Protein AF-A0A0K2TPM6-F1 (afdb_monomer_lite)

InterPro domains:
  IPR038407 Vesicle transport v-SNARE, N-terminal domain superfamily [G3DSA:1.20.58.400] (1-35)

pLDDT: mean 82.08, std 16.87, range [45.44, 98.19]

Radius of gyration: 46.68 Å; chains: 1; bounding box: 84×36×142 Å

Sequence (165 aa):
MEYEARKAPMTFRGSMLSTVRDHREQIAKFQNELSISSFSKLKEDKSSSSLDLPSETDDPIRRQILMGAASLDRTTQMVLSSTQVALETEAVGEEIINDLGSQRETLQRTRTRLAETEADLSRSRRILRRIYLGVIQNKICLIFLIIIQIVIIIFILYWKFLRKS

Organism: Lepeophtheirus salmonis (NCBI:txid72036)

Foldseek 3Di:
DVVVLPPDDPPCNVVVVVVVVVVVVVVVVVVVVVVVVVVVVVPPPPDDDDDDDDDDPPVVVVVVVVVVVVVVVVVVVVVVVVVVVVVVVVVVVVVVVVVVVVVVVVVVVVVVVVVVVVVVVVVVVVVVVVVVVVVVVVVVVVVVVVVVVVVVVVVVVVVVVVVVD

Secondary structure (DSSP, 8-state):
--SSTTSS-TTSHHHHHHHHHHHHHHHHHHHHHHHHHHHHHTTSS-----------SSHHHHHHHHHHHHHHHHHHHHHHHHHHHHHHHHHHHHHHHHHHHHHHHHHHHHHHHHHHHHHHHHHHHHHHHHHHHHHHHHHHHHHHHHHHHHHHHHHHHHHHHHHH-

Structure (mmCIF, N/CA/C/O backbone):
data_AF-A0A0K2TPM6-F1
#
_entry.id   AF-A0A0K2TPM6-F1
#
loop_
_atom_site.group_PDB
_atom_site.id
_atom_site.type_symbol
_atom_site.label_atom_id
_atom_site.label_alt_id
_atom_site.label_comp_id
_atom_site.label_asym_id
_atom_site.label_entity_id
_atom_site.label_seq_id
_atom_site.pdbx_PDB_ins_code
_atom_site.Cartn_x
_atom_site.Cartn_y
_atom_site.Cartn_z
_atom_site.occupancy
_atom_site.B_iso_or_equiv
_atom_site.auth_seq_id
_atom_site.auth_comp_id
_atom_site.auth_asym_id
_atom_site.auth_atom_id
_atom_site.pdbx_PDB_model_num
ATOM 1 N N . MET A 1 1 ? 6.497 13.734 -30.751 1.00 49.16 1 MET A N 1
ATOM 2 C CA . MET A 1 1 ? 7.346 14.141 -29.608 1.00 49.16 1 MET A CA 1
ATOM 3 C C . MET A 1 1 ? 6.991 15.496 -28.981 1.00 49.16 1 MET A C 1
ATOM 5 O O . MET A 1 1 ? 7.552 15.816 -27.947 1.00 49.16 1 MET A O 1
ATOM 9 N N . GLU A 1 2 ? 6.033 16.283 -29.494 1.00 46.34 2 GLU A N 1
ATOM 10 C CA . GLU A 1 2 ? 5.509 17.445 -28.734 1.00 46.34 2 GLU A CA 1
ATOM 11 C C . GLU A 1 2 ? 4.409 17.054 -27.729 1.00 46.34 2 GLU A C 1
ATOM 13 O O . GLU A 1 2 ? 4.140 17.770 -26.767 1.00 46.34 2 GLU A O 1
ATOM 18 N N . TYR A 1 3 ? 3.806 15.876 -27.914 1.00 46.09 3 TYR A N 1
ATOM 19 C CA . TYR A 1 3 ? 2.690 15.398 -27.095 1.00 46.09 3 TYR A CA 1
ATOM 20 C C . TYR A 1 3 ? 3.124 14.729 -25.774 1.00 46.09 3 TYR A C 1
ATOM 22 O O . TYR A 1 3 ? 2.361 14.708 -24.812 1.00 46.09 3 TYR A O 1
ATOM 30 N N . GLU A 1 4 ? 4.366 14.246 -25.679 1.00 53.19 4 GLU A N 1
ATOM 31 C CA . GLU A 1 4 ? 4.892 13.554 -24.485 1.00 53.19 4 GLU A CA 1
ATOM 32 C C . GLU A 1 4 ? 5.563 14.506 -23.481 1.00 53.19 4 GLU A C 1
ATOM 34 O O . GLU A 1 4 ? 5.628 14.220 -22.287 1.00 53.19 4 GLU A O 1
ATOM 39 N N . ALA A 1 5 ? 5.944 15.712 -23.914 1.00 47.53 5 ALA A N 1
ATOM 40 C CA . ALA A 1 5 ? 6.551 16.736 -23.058 1.00 47.53 5 ALA A CA 1
ATOM 41 C C . ALA A 1 5 ? 5.551 17.438 -22.112 1.00 47.53 5 ALA A C 1
ATOM 43 O O . ALA A 1 5 ? 5.932 18.285 -21.296 1.00 47.53 5 ALA A O 1
ATOM 44 N N . ARG A 1 6 ? 4.255 17.115 -22.217 1.00 52.94 6 ARG A N 1
ATOM 45 C CA . ARG A 1 6 ? 3.187 17.736 -21.419 1.00 52.94 6 ARG A CA 1
ATOM 46 C C . ARG A 1 6 ? 2.811 16.952 -20.157 1.00 52.94 6 ARG A C 1
ATOM 48 O O . ARG A 1 6 ? 2.006 17.457 -19.382 1.00 52.94 6 ARG A O 1
ATOM 55 N N . LYS A 1 7 ? 3.384 15.760 -19.928 1.00 49.66 7 LYS A N 1
ATOM 56 C CA . LYS A 1 7 ? 2.987 14.866 -18.820 1.00 49.66 7 LYS A CA 1
ATOM 57 C C . LYS A 1 7 ? 4.054 14.641 -17.732 1.00 49.66 7 LYS A C 1
ATOM 59 O O . LYS A 1 7 ? 3.810 13.855 -16.824 1.00 49.66 7 LYS A O 1
ATOM 64 N N . ALA A 1 8 ? 5.198 15.333 -17.776 1.00 48.47 8 ALA A N 1
ATOM 65 C CA . ALA A 1 8 ? 6.269 15.189 -16.780 1.00 48.47 8 ALA A CA 1
ATOM 66 C C . ALA A 1 8 ? 6.281 16.333 -15.726 1.00 48.47 8 ALA A C 1
ATOM 68 O O . ALA A 1 8 ? 6.005 17.482 -16.086 1.00 48.47 8 ALA A O 1
ATOM 69 N N . PRO A 1 9 ? 6.604 16.052 -14.443 1.00 52.72 9 PRO A N 1
ATOM 70 C CA . PRO A 1 9 ? 6.609 17.029 -13.342 1.00 52.72 9 PRO A CA 1
ATOM 71 C C . PRO A 1 9 ? 7.539 18.238 -13.564 1.00 52.72 9 PRO A C 1
ATOM 73 O O . PRO A 1 9 ? 8.579 18.137 -14.215 1.00 52.72 9 PRO A O 1
ATOM 76 N N . MET A 1 10 ? 7.182 19.387 -12.971 1.00 54.53 10 MET A N 1
ATOM 77 C CA . MET A 1 10 ? 7.755 20.727 -13.225 1.00 54.53 10 MET A CA 1
ATOM 78 C C . MET A 1 10 ? 9.273 20.883 -13.007 1.00 54.53 10 MET A C 1
ATOM 80 O O . MET A 1 10 ? 9.845 21.863 -13.476 1.00 54.53 10 MET A O 1
ATOM 84 N N . THR A 1 11 ? 9.945 19.943 -12.344 1.00 58.28 11 THR A N 1
ATOM 85 C CA . THR A 1 11 ? 11.382 20.028 -12.033 1.00 58.28 11 THR A CA 1
ATOM 86 C C . THR A 1 11 ? 12.295 19.565 -13.173 1.00 58.28 11 THR A C 1
ATOM 88 O O . THR A 1 11 ? 13.449 19.976 -13.218 1.00 58.28 11 THR A O 1
ATOM 91 N N . PHE A 1 12 ? 11.793 18.774 -14.129 1.00 54.03 12 PHE A N 1
ATOM 92 C CA . PHE A 1 12 ? 12.599 18.207 -15.228 1.00 54.03 12 PHE A CA 1
ATOM 93 C C . PHE A 1 12 ? 12.384 18.894 -16.588 1.00 54.03 12 PHE A C 1
ATOM 95 O O . PHE A 1 12 ? 13.027 18.553 -17.579 1.00 54.03 12 PHE A O 1
ATOM 102 N N . ARG A 1 13 ? 11.496 19.900 -16.656 1.00 57.44 13 ARG A N 1
ATOM 103 C CA . ARG A 1 13 ? 11.237 20.664 -17.892 1.00 57.44 13 ARG A CA 1
ATOM 104 C C . ARG A 1 13 ? 12.453 21.470 -18.339 1.00 57.44 13 ARG A C 1
ATOM 106 O O . ARG A 1 13 ? 12.713 21.531 -19.532 1.00 57.44 13 ARG A O 1
ATOM 113 N N . GLY A 1 14 ? 13.186 22.072 -17.400 1.00 62.59 14 GLY A N 1
ATOM 114 C CA . GLY A 1 14 ? 14.345 22.913 -17.712 1.00 62.59 14 GLY A CA 1
ATOM 115 C C . GLY A 1 14 ? 15.480 22.131 -18.374 1.00 62.59 14 GLY A C 1
ATOM 116 O O . GLY A 1 14 ? 15.962 22.543 -19.425 1.00 62.59 14 GLY A O 1
ATOM 117 N N . SER A 1 15 ? 15.839 20.972 -17.809 1.00 68.44 15 SER A N 1
ATOM 118 C CA . SER A 1 15 ? 16.915 20.125 -18.337 1.00 68.44 15 SER A CA 1
ATOM 119 C C . SER A 1 15 ? 16.543 19.474 -19.671 1.00 68.44 15 SER A C 1
ATOM 121 O O . SER A 1 15 ? 17.359 19.462 -20.588 1.00 68.44 15 SER A O 1
ATOM 123 N N . MET A 1 16 ? 15.301 19.007 -19.842 1.00 61.78 16 MET A N 1
ATOM 124 C CA . MET A 1 16 ? 14.876 18.424 -21.122 1.00 61.78 16 MET A CA 1
ATOM 125 C C . MET A 1 16 ? 14.755 19.465 -22.240 1.00 61.78 16 MET A C 1
ATOM 127 O O . MET A 1 16 ? 15.114 19.170 -23.378 1.00 61.78 16 MET A O 1
ATOM 131 N N . LEU A 1 17 ? 14.298 20.691 -21.947 1.00 70.31 17 LEU A N 1
ATOM 132 C CA . LEU A 1 17 ? 14.281 21.770 -22.943 1.00 70.31 17 LEU A CA 1
ATOM 133 C C . LEU A 1 17 ? 15.694 22.175 -23.373 1.00 70.31 17 LEU A C 1
ATOM 135 O O . LEU A 1 17 ? 15.893 22.452 -24.557 1.00 70.31 17 LEU A O 1
ATOM 139 N N . SER A 1 18 ? 16.675 22.170 -22.460 1.00 74.56 18 SER A N 1
ATOM 140 C CA . SER A 1 18 ? 18.073 22.378 -22.852 1.00 74.56 18 SER A CA 1
ATOM 141 C C . SER A 1 18 ? 18.584 21.243 -23.736 1.00 74.56 18 SER A C 1
ATOM 143 O O . SER A 1 18 ? 19.136 21.527 -24.791 1.00 74.56 18 SER A O 1
ATOM 145 N N . THR A 1 19 ? 18.289 19.978 -23.413 1.00 75.88 19 THR A N 1
ATOM 146 C CA . THR A 1 19 ? 18.712 18.834 -24.240 1.00 75.88 19 THR A CA 1
ATOM 147 C C . THR A 1 19 ? 18.108 18.884 -25.648 1.00 75.88 19 THR A C 1
ATOM 149 O O . THR A 1 19 ? 18.802 18.647 -26.633 1.00 75.88 19 THR A O 1
ATOM 152 N N . VAL A 1 20 ? 16.831 19.263 -25.780 1.00 78.31 20 VAL A N 1
ATOM 153 C CA . VAL A 1 20 ? 16.176 19.419 -27.093 1.00 78.31 20 VAL A CA 1
ATOM 154 C C . VAL A 1 20 ? 16.807 20.552 -27.906 1.00 78.31 20 VAL A C 1
ATOM 156 O O . VAL A 1 20 ? 16.992 20.419 -29.118 1.00 78.31 20 VAL A O 1
ATOM 159 N N . ARG A 1 21 ? 17.161 21.665 -27.254 1.00 79.50 21 ARG A N 1
ATOM 160 C CA . ARG A 1 21 ? 17.839 22.786 -27.912 1.00 79.50 21 ARG A CA 1
ATOM 161 C C . ARG A 1 21 ? 19.241 22.393 -28.381 1.00 79.50 21 ARG A C 1
ATOM 163 O O . ARG A 1 21 ? 19.592 22.692 -29.519 1.00 79.50 21 ARG A O 1
ATOM 170 N N . ASP A 1 22 ? 19.983 21.671 -27.550 1.00 82.56 22 ASP A N 1
ATOM 171 C CA . ASP A 1 22 ? 21.348 21.243 -27.852 1.00 82.56 22 ASP A CA 1
ATOM 172 C C . ASP A 1 22 ? 21.373 20.219 -29.000 1.00 82.56 22 ASP A C 1
ATOM 174 O O . ASP A 1 22 ? 22.219 20.314 -29.890 1.00 82.56 22 ASP A O 1
ATOM 178 N N . HIS A 1 23 ? 20.406 19.295 -29.068 1.00 78.38 23 HIS A N 1
ATOM 179 C CA . HIS A 1 23 ? 20.268 18.388 -30.216 1.00 78.38 23 HIS A CA 1
ATOM 180 C C . HIS A 1 23 ? 19.913 19.124 -31.509 1.00 78.38 23 HIS A C 1
ATOM 182 O O . HIS A 1 23 ? 20.440 18.797 -32.572 1.00 78.38 23 HIS A O 1
ATOM 188 N N . ARG A 1 24 ? 19.054 20.147 -31.439 1.00 81.38 24 ARG A N 1
ATOM 189 C CA . ARG A 1 24 ? 18.715 20.968 -32.608 1.00 81.38 24 ARG A CA 1
ATOM 190 C C . ARG A 1 24 ? 19.928 21.746 -33.123 1.00 81.38 24 ARG A C 1
ATOM 192 O O . ARG A 1 24 ? 20.104 21.863 -34.333 1.00 81.38 24 ARG A O 1
ATOM 199 N N . GLU A 1 25 ? 20.774 22.239 -32.221 1.00 84.81 25 GLU A N 1
ATOM 200 C CA . GLU A 1 25 ? 22.019 22.918 -32.582 1.00 84.81 25 GLU A CA 1
ATOM 201 C C . GLU A 1 25 ? 23.034 21.951 -33.214 1.00 84.81 25 GLU A C 1
ATOM 203 O O . GLU A 1 25 ? 23.665 22.287 -34.215 1.00 84.81 25 GLU A O 1
ATOM 208 N N . GLN A 1 26 ? 23.145 20.726 -32.692 1.00 81.38 26 GLN A N 1
ATOM 209 C CA . GLN A 1 26 ? 24.002 19.686 -33.271 1.00 81.38 26 GLN A CA 1
ATOM 210 C C . GLN A 1 26 ? 23.543 19.280 -34.677 1.00 81.38 26 GLN A C 1
ATOM 212 O O . GLN A 1 26 ? 24.370 19.185 -35.580 1.00 81.38 26 GLN A O 1
ATOM 217 N N . ILE A 1 27 ? 22.235 19.121 -34.904 1.00 83.06 27 ILE A N 1
ATOM 218 C CA . ILE A 1 27 ? 21.687 18.818 -36.237 1.00 83.06 27 ILE A CA 1
ATOM 219 C C . ILE A 1 27 ? 21.997 19.949 -37.228 1.00 83.06 27 ILE A C 1
ATOM 221 O O . ILE A 1 27 ? 22.396 19.678 -38.359 1.00 83.06 27 ILE A O 1
ATOM 225 N N . ALA A 1 28 ? 21.873 21.210 -36.806 1.00 84.06 28 ALA A N 1
ATOM 226 C CA . ALA A 1 28 ? 22.207 22.354 -37.653 1.00 84.06 28 ALA A CA 1
ATOM 227 C C . ALA A 1 28 ? 23.705 22.400 -38.010 1.00 84.06 28 ALA A C 1
ATOM 229 O O . ALA A 1 28 ? 24.053 22.705 -39.152 1.00 84.06 28 ALA A O 1
ATOM 230 N N . LYS A 1 29 ? 24.592 22.051 -37.065 1.00 85.62 29 LYS A N 1
ATOM 231 C CA . LYS A 1 29 ? 26.040 21.938 -37.312 1.00 85.62 29 LYS A CA 1
ATOM 232 C C . LYS A 1 29 ? 26.352 20.826 -38.316 1.00 85.62 29 LYS A C 1
ATOM 234 O O . LYS A 1 29 ? 27.023 21.094 -39.308 1.00 85.62 29 LYS A O 1
ATOM 239 N N . PHE A 1 30 ? 25.785 19.633 -38.133 1.00 80.06 30 PHE A N 1
ATOM 240 C CA . PHE A 1 30 ? 25.981 18.515 -39.063 1.00 80.06 30 PHE A CA 1
ATOM 241 C C . PHE A 1 30 ? 25.444 18.802 -40.467 1.00 80.06 30 PHE A C 1
ATOM 243 O O . PHE A 1 30 ? 26.083 18.441 -41.452 1.00 80.06 30 PHE A O 1
ATOM 250 N N . GLN A 1 31 ? 24.301 19.483 -40.586 1.00 80.56 31 GLN A N 1
ATOM 251 C CA . GLN A 1 31 ? 23.75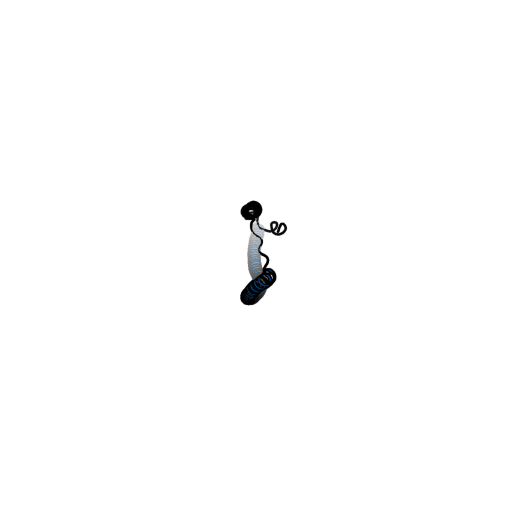3 19.870 -41.887 1.00 80.56 31 GLN A CA 1
ATOM 252 C C . GLN A 1 31 ? 24.676 20.849 -42.629 1.00 80.56 31 GLN A C 1
ATOM 254 O O . GLN A 1 31 ? 24.828 20.746 -43.846 1.00 80.56 31 GLN A O 1
ATOM 259 N N . ASN A 1 32 ? 25.309 21.774 -41.903 1.00 81.94 32 ASN A N 1
ATOM 260 C CA . ASN A 1 32 ? 26.239 22.735 -42.485 1.00 81.94 32 ASN A CA 1
ATOM 261 C C . ASN A 1 32 ? 27.582 22.083 -42.866 1.00 81.94 32 ASN A C 1
ATOM 263 O O . ASN A 1 32 ? 28.135 22.373 -43.920 1.00 81.94 32 ASN A O 1
ATOM 267 N N . GLU A 1 33 ? 28.090 21.143 -42.066 1.00 80.56 33 GLU A N 1
ATOM 268 C CA . GLU A 1 33 ? 29.290 20.377 -42.435 1.00 80.56 33 GLU A CA 1
ATOM 269 C C . GLU A 1 33 ? 29.055 19.492 -43.668 1.00 80.56 33 GLU A C 1
ATOM 271 O O . GLU A 1 33 ? 29.906 19.427 -44.558 1.00 80.56 33 GLU A O 1
ATOM 276 N N . LEU A 1 34 ? 27.875 18.873 -43.780 1.00 75.25 34 LEU A N 1
ATOM 277 C CA . LEU A 1 34 ? 27.486 18.096 -44.959 1.00 75.25 34 LEU A CA 1
ATOM 278 C C . LEU A 1 34 ? 27.319 18.961 -46.209 1.00 75.25 34 LEU A C 1
ATOM 280 O O . LEU A 1 34 ? 27.722 18.527 -47.288 1.00 75.25 34 LEU A O 1
ATOM 284 N N . SER A 1 35 ? 26.754 20.166 -46.105 1.00 76.00 35 SER A N 1
ATOM 285 C CA . SER A 1 35 ? 26.616 21.066 -47.258 1.00 76.00 35 SER A CA 1
ATOM 286 C C . SER A 1 35 ? 27.975 21.594 -47.732 1.00 76.00 35 SER A C 1
ATOM 288 O O . SER A 1 35 ? 28.226 21.625 -48.937 1.00 76.00 35 SER A O 1
ATOM 290 N N . ILE A 1 36 ? 28.887 21.910 -46.805 1.00 73.62 36 ILE A N 1
ATOM 291 C CA . ILE A 1 36 ? 30.259 22.336 -47.116 1.00 73.62 36 ILE A CA 1
ATOM 292 C C . ILE A 1 36 ? 31.056 21.183 -47.744 1.00 73.62 36 ILE A C 1
ATOM 294 O O . ILE A 1 36 ? 31.703 21.380 -48.772 1.00 73.62 36 ILE A O 1
ATOM 298 N N . SER A 1 37 ? 30.961 19.970 -47.187 1.00 69.50 37 SER A N 1
ATOM 299 C CA . SER A 1 37 ? 31.624 18.773 -47.727 1.00 69.50 37 SER A CA 1
ATOM 300 C C . SER A 1 37 ? 31.062 18.351 -49.091 1.00 69.50 37 SER A C 1
ATOM 302 O O . SER A 1 37 ? 31.812 17.960 -49.985 1.00 69.50 37 SER A O 1
ATOM 304 N N . SER A 1 38 ? 29.749 18.483 -49.298 1.00 70.38 38 SER A N 1
ATOM 305 C CA . SER A 1 38 ? 29.115 18.191 -50.591 1.00 70.38 38 SER A CA 1
ATOM 306 C C . SER A 1 38 ? 29.537 19.191 -51.670 1.00 70.38 38 SER A C 1
ATOM 308 O O . SER A 1 38 ? 29.702 18.816 -52.829 1.00 70.38 38 SER A O 1
ATOM 310 N N . PHE A 1 39 ? 29.747 20.458 -51.298 1.00 64.31 39 PHE A N 1
ATOM 311 C CA . PHE A 1 39 ? 30.181 21.500 -52.227 1.00 64.31 39 PHE A CA 1
ATOM 312 C C . PHE A 1 39 ? 31.681 21.421 -52.550 1.00 64.31 39 PHE A C 1
ATOM 314 O O . PHE A 1 39 ? 32.071 21.685 -53.688 1.00 64.31 39 PHE A O 1
ATOM 321 N N . SER A 1 40 ? 32.529 21.015 -51.595 1.00 61.47 40 SER A N 1
ATOM 322 C CA . SER A 1 40 ? 33.962 20.812 -51.849 1.00 61.47 40 SER A CA 1
ATOM 323 C C . SER A 1 40 ? 34.224 19.593 -52.736 1.00 61.47 40 SER A C 1
ATOM 325 O O . SER A 1 40 ? 35.026 19.678 -53.665 1.00 61.47 40 SER A O 1
ATOM 327 N N . LYS A 1 41 ? 33.472 18.501 -52.548 1.00 63.09 41 LYS A N 1
ATOM 328 C CA . LYS A 1 41 ? 33.625 17.267 -53.333 1.00 63.09 41 LYS A CA 1
ATOM 329 C C . LYS A 1 41 ? 33.195 17.401 -54.800 1.00 63.09 41 LYS A C 1
ATOM 331 O O . LYS A 1 41 ? 33.641 16.628 -55.637 1.00 63.09 41 LYS A O 1
ATOM 336 N N . LEU A 1 42 ? 32.375 18.402 -55.134 1.00 57.97 42 LEU A N 1
ATOM 337 C CA . LEU A 1 42 ? 31.961 18.680 -56.517 1.00 57.97 42 LEU A CA 1
ATOM 338 C C . LEU A 1 42 ? 32.980 19.536 -57.295 1.00 57.97 42 LEU A C 1
ATOM 340 O O . LEU A 1 42 ? 32.885 19.650 -58.517 1.00 57.97 42 LEU A O 1
ATOM 344 N N . LYS A 1 43 ? 33.949 20.156 -56.607 1.00 55.81 43 LYS A N 1
ATOM 345 C CA . LYS A 1 43 ? 34.911 21.091 -57.215 1.00 55.81 43 LYS A CA 1
ATOM 346 C C . LYS A 1 43 ? 36.285 20.474 -57.501 1.00 55.81 43 LYS A C 1
ATOM 348 O O . LYS A 1 43 ? 37.087 21.112 -58.175 1.00 55.81 43 LYS A O 1
ATOM 353 N N . GLU A 1 44 ? 36.540 19.255 -57.028 1.00 51.22 44 GLU A N 1
ATOM 354 C CA . GLU A 1 44 ? 37.850 18.592 -57.129 1.00 51.22 44 GLU A CA 1
ATOM 355 C C . GLU A 1 44 ? 37.959 17.601 -58.308 1.00 51.22 44 GLU A C 1
ATOM 357 O O . GLU A 1 44 ? 39.056 17.199 -58.671 1.00 51.22 44 GLU A O 1
ATOM 362 N N . ASP A 1 45 ? 36.853 17.285 -58.995 1.00 52.66 45 ASP A N 1
ATOM 363 C CA . ASP A 1 45 ? 36.806 16.218 -60.015 1.00 52.66 45 ASP A CA 1
ATOM 364 C C . ASP A 1 45 ? 36.824 16.730 -61.475 1.00 52.66 45 ASP A C 1
ATOM 366 O O . ASP A 1 45 ? 36.269 16.118 -62.387 1.00 52.66 45 ASP A O 1
ATOM 370 N N . LYS A 1 46 ? 37.417 17.910 -61.723 1.00 54.38 46 LYS A N 1
ATOM 371 C CA . LYS A 1 46 ? 37.394 18.557 -63.054 1.00 54.38 46 LYS A CA 1
ATOM 372 C C . LYS A 1 46 ? 38.745 19.085 -63.546 1.00 54.38 46 LYS A C 1
ATOM 374 O O . LYS A 1 46 ? 38.801 20.110 -64.223 1.00 54.38 46 LYS A O 1
ATOM 379 N N . SER A 1 47 ? 39.833 18.376 -63.250 1.00 51.34 47 SER A N 1
ATOM 380 C CA . SER A 1 47 ? 41.145 18.657 -63.849 1.00 51.34 47 SER A CA 1
ATOM 381 C C . SER A 1 47 ? 41.998 17.398 -64.037 1.00 51.34 47 SER A C 1
ATOM 383 O O . SER A 1 47 ? 42.961 17.177 -63.313 1.00 51.34 47 SER A O 1
ATOM 385 N N . SER A 1 48 ? 41.661 16.575 -65.031 1.00 48.38 48 SER A N 1
ATOM 386 C CA . SER A 1 48 ? 42.648 15.793 -65.796 1.00 48.38 48 SER A CA 1
ATOM 387 C C . SER A 1 48 ? 42.005 15.200 -67.054 1.00 48.38 48 SER A C 1
ATOM 389 O O . SER A 1 48 ? 41.517 14.078 -67.081 1.00 48.38 48 SER A O 1
ATOM 391 N N . SER A 1 49 ? 41.994 15.987 -68.130 1.00 49.81 49 SER A N 1
ATOM 392 C CA . SER A 1 49 ? 41.782 15.487 -69.488 1.00 49.81 49 SER A CA 1
ATOM 393 C C . SER A 1 49 ? 43.141 15.244 -70.144 1.00 49.81 49 SER A C 1
ATOM 395 O O . SER A 1 49 ? 43.908 16.197 -70.272 1.00 49.81 49 SER A O 1
ATOM 397 N N . SER A 1 50 ? 43.435 14.027 -70.601 1.00 45.44 50 SER A N 1
ATOM 398 C CA . SER A 1 50 ? 44.038 13.802 -71.928 1.00 45.44 50 SER A CA 1
ATOM 399 C C . SER A 1 50 ? 44.261 12.315 -72.233 1.00 45.44 50 SER A C 1
ATOM 401 O O . SER A 1 50 ? 44.754 11.569 -71.395 1.00 45.44 50 SER A O 1
ATOM 403 N N . LEU A 1 51 ? 43.969 11.992 -73.498 1.00 46.38 51 LEU A N 1
ATOM 404 C CA . LEU A 1 51 ? 44.379 10.840 -74.311 1.00 46.38 51 LEU A CA 1
ATOM 405 C C . LEU A 1 51 ? 43.444 9.621 -74.343 1.00 46.38 51 LEU A C 1
ATOM 407 O O . LEU A 1 51 ? 43.524 8.695 -73.543 1.00 46.38 51 LEU A O 1
ATOM 411 N N . ASP A 1 52 ? 42.610 9.651 -75.385 1.00 47.16 52 ASP A N 1
ATOM 412 C CA . ASP A 1 52 ? 41.854 8.547 -75.963 1.00 47.16 52 ASP A CA 1
ATOM 413 C C . ASP A 1 52 ? 42.766 7.406 -76.448 1.00 47.16 52 ASP A C 1
ATOM 415 O O . ASP A 1 52 ? 43.673 7.610 -77.260 1.00 47.16 52 ASP A O 1
ATOM 419 N N . LEU A 1 53 ? 42.446 6.181 -76.026 1.00 54.06 53 LEU A N 1
ATOM 420 C CA . LEU A 1 53 ? 42.833 4.933 -76.684 1.00 54.06 53 LEU A CA 1
ATOM 421 C C . LEU A 1 53 ? 41.581 4.035 -76.737 1.00 54.06 53 LEU A C 1
ATOM 423 O O . LEU A 1 53 ? 40.978 3.800 -75.690 1.00 54.06 53 LEU A O 1
ATOM 427 N N . PRO A 1 54 ? 41.143 3.526 -77.904 1.00 55.19 54 PRO A N 1
ATOM 428 C CA . PRO A 1 54 ? 39.943 2.705 -77.975 1.00 55.19 54 PRO A CA 1
ATOM 429 C C . PRO A 1 54 ? 40.300 1.218 -77.847 1.00 55.19 54 PRO A C 1
ATOM 431 O O . PRO A 1 54 ? 40.693 0.577 -78.821 1.00 55.19 54 PRO A O 1
ATOM 434 N N . SER A 1 55 ? 40.158 0.659 -76.645 1.00 53.31 55 SER A N 1
ATOM 435 C CA . SER A 1 55 ? 40.007 -0.787 -76.400 1.00 53.31 55 SER A CA 1
ATOM 436 C C . SER A 1 55 ? 39.593 -1.018 -74.950 1.00 53.31 55 SER A C 1
ATOM 438 O O . SER A 1 55 ? 40.452 -0.932 -74.092 1.00 53.31 55 SER A O 1
ATOM 440 N N . GLU A 1 56 ? 38.302 -1.265 -74.692 1.00 55.91 56 GLU A N 1
ATOM 441 C CA . GLU A 1 56 ? 37.757 -2.051 -73.558 1.00 55.91 56 GLU A CA 1
ATOM 442 C C . GLU A 1 56 ? 36.268 -1.728 -73.362 1.00 55.91 56 GLU A C 1
ATOM 444 O O . GLU A 1 56 ? 35.867 -0.921 -72.527 1.00 55.91 56 GLU A O 1
ATOM 449 N N . THR A 1 57 ? 35.398 -2.376 -74.132 1.00 55.84 57 THR A N 1
ATOM 450 C CA . THR A 1 57 ? 33.947 -2.341 -73.877 1.00 55.84 57 THR A CA 1
ATOM 451 C C . THR A 1 57 ? 33.525 -3.282 -72.732 1.00 55.84 57 THR A C 1
ATOM 453 O O . THR A 1 57 ? 32.367 -3.248 -72.322 1.00 55.84 57 THR A O 1
ATOM 456 N N . ASP A 1 58 ? 34.452 -4.078 -72.179 1.00 56.81 58 ASP A N 1
ATOM 457 C CA . ASP A 1 58 ? 34.219 -5.036 -71.079 1.00 56.81 58 ASP A CA 1
ATOM 458 C C . ASP A 1 58 ? 34.407 -4.440 -69.671 1.00 56.81 58 ASP A C 1
ATOM 460 O O . ASP A 1 58 ? 33.891 -4.962 -68.677 1.00 56.81 58 ASP A O 1
ATOM 464 N N . ASP A 1 59 ? 35.091 -3.305 -69.576 1.00 68.62 59 ASP A N 1
ATOM 465 C CA . ASP A 1 59 ? 35.397 -2.624 -68.322 1.00 68.62 59 ASP A CA 1
ATOM 466 C C . ASP A 1 59 ? 34.180 -2.100 -67.536 1.00 68.62 59 ASP A C 1
ATOM 468 O O . ASP A 1 59 ? 34.115 -2.316 -66.318 1.00 68.62 59 ASP A O 1
ATOM 472 N N . PRO A 1 60 ? 33.177 -1.445 -68.159 1.00 74.38 60 PRO A N 1
ATOM 473 C CA . PRO A 1 60 ? 32.039 -0.915 -67.410 1.00 74.38 60 PRO A CA 1
ATOM 474 C C . PRO A 1 60 ? 31.138 -2.029 -66.861 1.00 74.38 60 PRO A C 1
ATOM 476 O O . PRO A 1 60 ? 30.672 -1.936 -65.724 1.00 74.38 60 PRO A O 1
ATOM 479 N N . ILE A 1 61 ? 30.942 -3.114 -67.621 1.00 76.94 61 ILE A N 1
ATOM 480 C CA . ILE A 1 61 ? 30.106 -4.257 -67.219 1.00 76.94 61 ILE A CA 1
ATOM 481 C C . ILE A 1 61 ? 30.771 -5.020 -66.071 1.00 76.94 61 ILE A C 1
ATOM 483 O O . ILE A 1 61 ? 30.131 -5.314 -65.060 1.00 76.94 61 ILE A O 1
ATOM 487 N N . ARG A 1 62 ? 32.075 -5.295 -66.173 1.00 79.50 62 ARG A N 1
ATOM 488 C CA . ARG A 1 62 ? 32.830 -5.971 -65.112 1.00 79.50 62 ARG A CA 1
ATOM 489 C C . ARG A 1 62 ? 32.861 -5.153 -63.821 1.00 79.50 62 ARG A C 1
ATOM 491 O O . ARG A 1 62 ? 32.669 -5.717 -62.742 1.00 79.50 62 ARG A O 1
ATOM 498 N N . ARG A 1 63 ? 33.039 -3.830 -63.910 1.00 79.25 63 ARG A N 1
ATOM 499 C CA . ARG A 1 63 ? 32.949 -2.923 -62.751 1.00 79.25 63 ARG A CA 1
ATOM 500 C C . ARG A 1 63 ? 31.559 -2.946 -62.121 1.00 79.25 63 ARG A C 1
ATOM 502 O O . ARG A 1 63 ? 31.459 -3.022 -60.900 1.00 79.25 63 ARG A O 1
ATOM 509 N N . GLN A 1 64 ? 30.498 -2.955 -62.927 1.00 83.06 64 GLN A N 1
ATOM 510 C CA . GLN A 1 64 ? 29.123 -3.039 -62.432 1.00 83.06 64 GLN A CA 1
ATOM 511 C C . GLN A 1 64 ? 28.842 -4.368 -61.712 1.00 83.06 64 GLN A C 1
ATOM 513 O O . GLN A 1 64 ? 28.224 -4.363 -60.649 1.00 83.06 64 GLN A O 1
ATOM 518 N N . ILE A 1 65 ? 29.332 -5.496 -62.235 1.00 85.50 65 ILE A N 1
ATOM 519 C CA . ILE A 1 65 ? 29.191 -6.811 -61.587 1.00 85.50 65 ILE A CA 1
ATOM 520 C C . ILE A 1 65 ? 29.959 -6.849 -60.263 1.00 85.50 65 ILE A C 1
ATOM 522 O O . ILE A 1 65 ? 29.417 -7.309 -59.261 1.00 85.50 65 ILE A O 1
ATOM 526 N N . LEU A 1 66 ? 31.190 -6.329 -60.222 1.00 86.38 66 LEU A N 1
ATOM 527 C CA . LEU A 1 66 ? 31.981 -6.257 -58.989 1.00 86.38 66 LEU A CA 1
ATOM 528 C C . LEU A 1 66 ? 31.321 -5.365 -57.931 1.00 86.38 66 LEU A C 1
ATOM 530 O O . LEU A 1 66 ? 31.283 -5.732 -56.759 1.00 86.38 66 LEU A O 1
ATOM 534 N N . MET A 1 67 ? 30.748 -4.229 -58.336 1.00 86.56 67 MET A N 1
ATOM 535 C CA . MET A 1 67 ? 29.965 -3.372 -57.441 1.00 86.56 67 MET A CA 1
ATOM 536 C C . MET A 1 67 ? 28.695 -4.073 -56.943 1.00 86.56 67 MET A C 1
ATOM 538 O O . MET A 1 67 ? 28.372 -3.978 -55.760 1.00 86.56 67 MET A O 1
ATOM 542 N N . GLY A 1 68 ? 28.001 -4.813 -57.813 1.00 87.81 68 GLY A N 1
ATOM 543 C CA . GLY A 1 68 ? 26.842 -5.624 -57.439 1.00 87.81 68 GLY A CA 1
ATOM 544 C C . GLY A 1 68 ? 27.198 -6.728 -56.440 1.00 87.81 68 GLY A C 1
ATOM 545 O O . GLY A 1 68 ? 26.510 -6.889 -55.436 1.00 87.81 68 GLY A O 1
ATOM 546 N N . ALA A 1 69 ? 28.312 -7.429 -56.662 1.00 88.31 69 ALA A N 1
ATOM 547 C CA . ALA A 1 69 ? 28.824 -8.458 -55.760 1.00 88.31 69 ALA A CA 1
ATOM 548 C C . ALA A 1 69 ? 29.251 -7.876 -54.401 1.00 88.31 69 ALA A C 1
ATOM 550 O O . ALA A 1 69 ? 28.887 -8.423 -53.364 1.00 88.31 69 ALA A O 1
ATOM 551 N N . ALA A 1 70 ? 29.944 -6.733 -54.389 1.00 88.12 70 ALA A N 1
ATOM 552 C CA . ALA A 1 70 ? 30.322 -6.039 -53.157 1.00 88.12 70 ALA A CA 1
ATOM 553 C C . ALA A 1 70 ? 29.099 -5.524 -52.379 1.00 88.12 70 ALA A C 1
ATOM 555 O O . ALA A 1 70 ? 29.060 -5.595 -51.150 1.00 88.12 70 ALA A O 1
ATOM 556 N N . SER A 1 71 ? 28.072 -5.031 -53.081 1.00 90.75 71 SER A N 1
ATOM 557 C CA . SER A 1 71 ? 26.811 -4.638 -52.449 1.00 90.75 71 SER A CA 1
ATOM 558 C C . SER A 1 71 ? 26.082 -5.844 -51.864 1.00 90.75 71 SER A C 1
ATOM 560 O O . SER A 1 71 ? 25.550 -5.740 -50.764 1.00 90.75 71 SER A O 1
ATOM 562 N N . LEU A 1 72 ? 26.067 -6.981 -52.564 1.00 93.50 72 LEU A N 1
ATOM 563 C CA . LEU A 1 72 ? 25.425 -8.205 -52.090 1.00 93.50 72 LEU A CA 1
ATOM 564 C C . LEU A 1 72 ? 26.122 -8.771 -50.850 1.00 93.50 72 LEU A C 1
ATOM 566 O O . LEU A 1 72 ? 25.443 -9.140 -49.894 1.00 93.50 72 LEU A O 1
ATOM 570 N N . ASP A 1 73 ? 27.454 -8.806 -50.840 1.00 92.38 73 ASP A N 1
ATOM 571 C CA . ASP A 1 73 ? 28.229 -9.257 -49.681 1.00 92.38 73 ASP A CA 1
ATOM 572 C C . ASP A 1 73 ? 27.962 -8.361 -48.462 1.00 92.38 73 ASP A C 1
ATOM 574 O O . ASP A 1 73 ? 27.629 -8.841 -47.377 1.00 92.38 73 ASP A O 1
ATOM 578 N N . ARG A 1 74 ? 27.947 -7.037 -48.667 1.00 92.81 74 ARG A N 1
ATOM 579 C CA . ARG A 1 74 ? 27.570 -6.076 -47.625 1.00 92.81 74 ARG A CA 1
ATOM 580 C C . ARG A 1 74 ? 26.145 -6.301 -47.122 1.00 92.81 74 ARG A C 1
ATOM 582 O O . ARG A 1 74 ? 25.929 -6.336 -45.914 1.00 92.81 74 ARG A O 1
ATOM 589 N N . THR A 1 75 ? 25.168 -6.454 -48.015 1.00 93.06 75 THR A N 1
ATOM 590 C CA . THR A 1 75 ? 23.778 -6.727 -47.624 1.00 93.06 75 THR A CA 1
ATOM 591 C C . THR A 1 75 ? 23.670 -8.047 -46.865 1.00 93.06 75 THR A C 1
ATOM 593 O O . THR A 1 75 ? 22.955 -8.109 -45.871 1.00 93.06 75 THR A O 1
ATOM 596 N N . THR A 1 76 ? 24.422 -9.072 -47.263 1.00 93.38 76 THR A N 1
ATOM 597 C CA . THR A 1 76 ? 24.454 -10.373 -46.582 1.00 93.38 76 THR A CA 1
ATOM 598 C C . THR A 1 76 ? 24.989 -10.235 -45.158 1.00 93.38 76 THR A C 1
ATOM 600 O O . THR A 1 76 ? 24.341 -10.688 -44.216 1.00 93.38 76 THR A O 1
ATOM 603 N N . GLN A 1 77 ? 26.110 -9.533 -44.968 1.00 93.69 77 GLN A N 1
ATOM 604 C CA . GLN A 1 77 ? 26.653 -9.253 -43.634 1.00 93.69 77 GLN A CA 1
ATOM 605 C C . GLN A 1 77 ? 25.681 -8.436 -42.772 1.00 93.69 77 GLN A C 1
ATOM 607 O O . GLN A 1 77 ? 25.511 -8.721 -41.587 1.00 93.69 77 GLN A O 1
ATOM 612 N N . MET A 1 78 ? 24.997 -7.452 -43.365 1.00 94.50 78 MET A N 1
ATOM 613 C CA . MET A 1 78 ? 23.981 -6.664 -42.662 1.00 94.50 78 MET A CA 1
ATOM 614 C C . MET A 1 78 ? 22.780 -7.515 -42.239 1.00 94.50 78 MET A C 1
ATOM 616 O O . MET A 1 78 ? 22.296 -7.353 -41.122 1.00 94.50 78 MET A O 1
ATOM 620 N N . VAL A 1 79 ? 22.317 -8.440 -43.086 1.00 95.00 79 VAL A N 1
ATOM 621 C CA . VAL A 1 79 ? 21.233 -9.371 -42.738 1.00 95.00 79 VAL A CA 1
ATOM 622 C C . VAL A 1 79 ? 21.662 -10.286 -41.595 1.00 95.00 79 VAL A C 1
ATOM 624 O O . VAL A 1 79 ? 20.930 -10.393 -40.618 1.00 95.00 79 VAL A O 1
ATOM 627 N N . LEU A 1 80 ? 22.858 -10.877 -41.656 1.00 95.69 80 LEU A N 1
ATOM 628 C CA . LEU A 1 80 ? 23.375 -11.726 -40.576 1.00 95.69 80 LEU A CA 1
ATOM 629 C C . LEU A 1 80 ? 23.463 -10.961 -39.248 1.00 95.69 80 LEU A C 1
ATOM 631 O O . LEU A 1 80 ? 22.957 -11.427 -38.227 1.00 95.69 80 LEU A O 1
ATOM 635 N N . SER A 1 81 ? 24.007 -9.743 -39.273 1.00 95.00 81 SER A N 1
ATOM 636 C CA . SER A 1 81 ? 24.045 -8.872 -38.095 1.00 95.00 81 SER A CA 1
ATOM 637 C C . SER A 1 81 ? 22.638 -8.544 -37.579 1.00 95.00 81 SER A C 1
ATOM 639 O O . SER A 1 81 ? 22.387 -8.646 -36.381 1.00 95.00 81 SER A O 1
ATOM 641 N N . SER A 1 82 ? 21.688 -8.235 -38.467 1.00 93.88 82 SER A N 1
ATOM 642 C CA . SER A 1 82 ? 20.299 -7.967 -38.083 1.00 93.88 82 SER A CA 1
ATOM 643 C C . SER A 1 82 ? 19.614 -9.188 -37.471 1.00 93.88 82 SER A C 1
ATOM 645 O O . SER A 1 82 ? 18.823 -9.023 -36.547 1.00 93.88 82 SER A O 1
ATOM 647 N N . THR A 1 83 ? 19.898 -10.401 -37.957 1.00 95.00 83 THR A N 1
ATOM 648 C CA . THR A 1 83 ? 19.348 -11.632 -37.368 1.00 95.00 83 THR A CA 1
ATOM 649 C C . THR A 1 83 ? 19.905 -11.889 -35.975 1.00 95.00 83 THR A C 1
ATOM 651 O O . THR A 1 83 ? 19.152 -12.258 -35.081 1.00 95.00 83 THR A O 1
ATOM 654 N N . GLN A 1 84 ? 21.192 -11.616 -35.757 1.00 95.75 84 GLN A N 1
ATOM 655 C CA . GLN A 1 84 ? 21.803 -11.731 -34.437 1.00 95.75 84 GLN A CA 1
ATOM 656 C C . GLN A 1 84 ? 21.184 -10.738 -33.445 1.00 95.75 84 GLN A C 1
ATOM 658 O O . GLN A 1 84 ? 20.805 -11.132 -32.346 1.00 95.75 84 GLN A O 1
ATOM 663 N N . VAL A 1 85 ? 21.015 -9.475 -33.849 1.00 95.56 85 VAL A N 1
ATOM 664 C CA . VAL A 1 85 ? 20.372 -8.449 -33.010 1.00 95.56 85 VAL A CA 1
ATOM 665 C C . VAL A 1 85 ? 18.906 -8.795 -32.733 1.00 95.56 85 VAL A C 1
ATOM 667 O O . VAL A 1 85 ? 18.423 -8.576 -31.623 1.00 95.56 85 VAL A O 1
ATOM 670 N N . ALA A 1 86 ? 18.189 -9.358 -33.710 1.00 95.31 86 ALA A N 1
ATOM 671 C CA . ALA A 1 86 ? 16.810 -9.799 -33.516 1.00 95.31 86 ALA A CA 1
ATOM 672 C C . ALA A 1 86 ? 16.707 -10.930 -32.480 1.00 95.31 86 ALA A C 1
ATOM 674 O O . ALA A 1 86 ? 15.831 -10.869 -31.624 1.00 95.31 86 ALA A O 1
ATOM 675 N N . LEU A 1 87 ? 17.624 -11.903 -32.507 1.00 96.19 87 LEU A N 1
ATOM 676 C CA . LEU A 1 87 ? 17.677 -12.987 -31.518 1.00 96.19 87 LEU A CA 1
ATOM 677 C C . LEU A 1 87 ? 18.021 -12.478 -30.112 1.00 96.19 87 LEU A C 1
ATOM 679 O O . LEU A 1 87 ? 17.409 -12.898 -29.135 1.00 96.19 87 LEU A O 1
ATOM 683 N N . GLU A 1 88 ? 18.963 -11.541 -29.997 1.00 95.94 88 GLU A N 1
ATOM 684 C CA . GLU A 1 88 ? 19.267 -10.889 -28.716 1.00 95.94 88 GLU A CA 1
ATOM 685 C C . GLU A 1 88 ? 18.050 -10.114 -28.187 1.00 95.94 88 GLU A C 1
ATOM 687 O O . GLU A 1 88 ? 17.720 -10.181 -27.004 1.00 95.94 88 GLU A O 1
ATOM 692 N N . THR A 1 89 ? 17.324 -9.441 -29.082 1.00 95.56 89 THR A N 1
ATOM 693 C CA . THR A 1 89 ? 16.088 -8.727 -28.738 1.00 95.56 89 THR A CA 1
ATOM 694 C C . THR A 1 89 ? 14.973 -9.686 -28.312 1.00 95.56 89 THR A C 1
ATOM 696 O O . THR A 1 89 ? 14.218 -9.360 -27.399 1.00 95.56 89 THR A O 1
ATOM 699 N N . GLU A 1 90 ? 14.861 -10.865 -28.932 1.00 95.19 90 GLU A N 1
ATOM 700 C CA . GLU A 1 90 ? 13.911 -11.911 -28.531 1.00 95.19 90 GLU A CA 1
ATOM 701 C C . GLU A 1 90 ? 14.210 -12.419 -27.117 1.00 95.19 90 GLU A C 1
ATOM 703 O O . GLU A 1 90 ? 13.297 -12.481 -26.296 1.00 95.19 90 GLU A O 1
ATOM 708 N N . ALA A 1 91 ? 15.483 -12.675 -26.800 1.00 95.25 91 ALA A N 1
ATOM 709 C CA . ALA A 1 91 ? 15.901 -13.103 -25.466 1.00 95.25 91 ALA A CA 1
ATOM 710 C C . ALA A 1 91 ? 15.568 -12.055 -24.386 1.00 95.25 91 ALA A C 1
ATOM 712 O O . ALA A 1 91 ? 15.000 -12.387 -23.345 1.00 95.25 91 ALA A O 1
ATOM 713 N N . VAL A 1 92 ? 15.844 -10.773 -24.651 1.00 95.69 92 VAL A N 1
ATOM 714 C CA . VAL A 1 92 ? 15.462 -9.674 -23.742 1.00 95.69 92 VAL A CA 1
ATOM 715 C C . VAL A 1 92 ? 13.936 -9.547 -23.642 1.00 95.69 92 VAL A C 1
ATOM 717 O O . VAL A 1 92 ? 13.392 -9.281 -22.570 1.00 95.69 92 VAL A O 1
ATOM 720 N N . GLY A 1 93 ? 13.215 -9.752 -24.747 1.00 96.31 93 GLY A N 1
ATOM 721 C CA . GLY A 1 93 ? 11.754 -9.752 -24.768 1.00 96.31 93 GLY A CA 1
ATOM 722 C C . GLY A 1 93 ? 11.149 -10.856 -23.897 1.00 96.31 93 GLY A C 1
ATOM 723 O O . GLY A 1 93 ? 10.190 -10.599 -23.167 1.00 96.31 93 GLY A O 1
ATOM 724 N N . GLU A 1 94 ? 11.723 -12.058 -23.932 1.00 95.88 94 GLU A N 1
ATOM 725 C CA . GLU A 1 94 ? 11.323 -13.183 -23.083 1.00 95.88 94 GLU A CA 1
ATOM 726 C C . GLU A 1 94 ? 11.529 -12.866 -21.596 1.00 95.88 94 GLU A C 1
ATOM 728 O O . GLU A 1 94 ? 10.608 -13.051 -20.793 1.00 95.88 94 GLU A O 1
ATOM 733 N N . GLU A 1 95 ? 12.689 -12.309 -21.236 1.00 95.69 95 GLU A N 1
ATOM 734 C CA . GLU A 1 95 ? 12.989 -11.871 -19.867 1.00 95.69 95 GLU A CA 1
ATOM 735 C C . GLU A 1 95 ? 11.962 -10.840 -19.373 1.00 95.69 95 GLU A C 1
ATOM 737 O O . GLU A 1 95 ? 11.38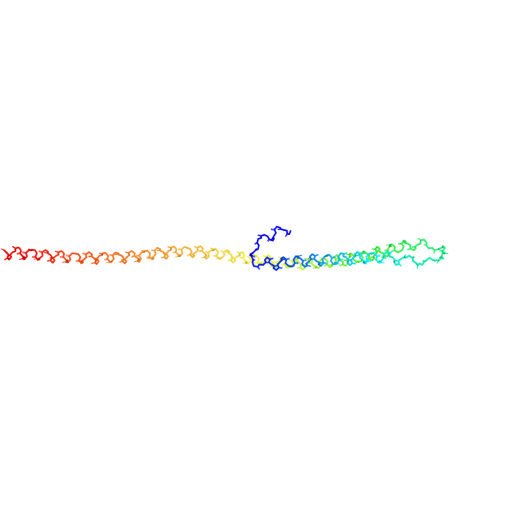5 -10.998 -18.295 1.00 95.69 95 GLU A O 1
ATOM 742 N N . ILE A 1 96 ? 11.641 -9.837 -20.198 1.00 95.88 96 ILE A N 1
ATOM 743 C CA . ILE A 1 96 ? 10.635 -8.817 -19.869 1.00 95.88 96 ILE A CA 1
ATOM 744 C C . ILE A 1 96 ? 9.251 -9.445 -19.653 1.00 95.88 96 ILE A C 1
ATOM 746 O O . ILE A 1 96 ? 8.534 -9.055 -18.728 1.00 95.88 96 ILE A O 1
ATOM 750 N N . ILE A 1 97 ? 8.840 -10.403 -20.489 1.00 96.44 97 ILE A N 1
ATOM 751 C CA . ILE A 1 97 ? 7.542 -11.079 -20.340 1.00 96.44 97 ILE A CA 1
ATOM 752 C C . ILE A 1 97 ? 7.495 -11.870 -19.029 1.00 96.44 97 ILE A C 1
ATOM 754 O O . ILE A 1 97 ? 6.485 -11.816 -18.318 1.00 96.44 97 ILE A O 1
ATOM 758 N N . ASN A 1 98 ? 8.580 -12.564 -18.683 1.00 96.69 98 ASN A N 1
ATOM 759 C CA . ASN A 1 98 ? 8.689 -13.297 -17.428 1.00 96.69 98 ASN A CA 1
ATOM 760 C C . ASN A 1 98 ? 8.604 -12.356 -16.211 1.00 96.69 98 ASN A C 1
ATOM 762 O O . ASN A 1 98 ? 7.815 -12.590 -15.288 1.00 96.69 98 ASN A O 1
ATOM 766 N N . ASP A 1 99 ? 9.324 -11.235 -16.250 1.00 96.50 99 ASP A N 1
ATOM 767 C CA . ASP A 1 99 ? 9.299 -10.211 -15.205 1.00 96.50 99 ASP A CA 1
ATOM 768 C C . ASP A 1 99 ? 7.916 -9.580 -15.040 1.00 96.50 99 ASP A C 1
ATOM 770 O O . ASP A 1 99 ? 7.420 -9.439 -13.919 1.00 96.50 99 ASP A O 1
ATOM 774 N N . LEU A 1 100 ? 7.243 -9.243 -16.141 1.00 96.62 100 LEU A N 1
ATOM 775 C CA . LEU A 1 100 ? 5.870 -8.738 -16.110 1.00 96.62 100 LEU A CA 1
ATOM 776 C C . LEU A 1 100 ? 4.900 -9.776 -15.531 1.00 96.62 100 LEU A C 1
ATOM 778 O O . LEU A 1 100 ? 3.984 -9.412 -14.786 1.00 96.62 100 LEU A O 1
ATOM 782 N N . GLY A 1 101 ? 5.107 -11.061 -15.827 1.00 95.69 101 GLY A N 1
ATOM 783 C CA . GLY A 1 101 ? 4.372 -12.166 -15.215 1.00 95.69 101 GLY A CA 1
ATOM 784 C C . GLY A 1 101 ? 4.546 -12.208 -13.692 1.00 95.69 101 GLY A C 1
ATOM 785 O O . GLY A 1 101 ? 3.557 -12.227 -12.952 1.00 95.69 101 GLY A O 1
ATOM 786 N N . SER A 1 102 ? 5.789 -12.129 -13.216 1.00 95.56 102 SER A N 1
ATOM 787 C CA . SER A 1 102 ?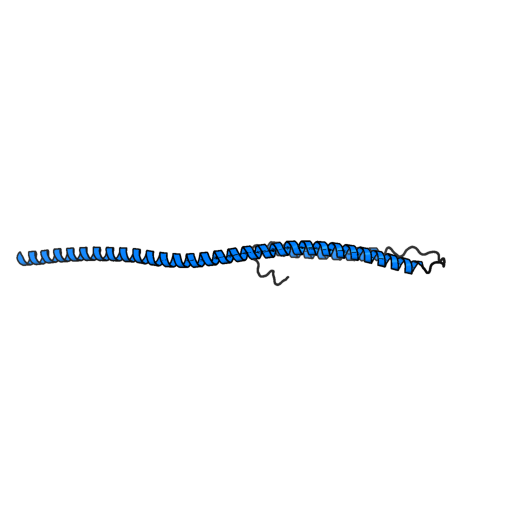 6.132 -12.087 -11.786 1.00 95.56 102 SER A CA 1
ATOM 788 C C . SER A 1 102 ? 5.569 -10.844 -11.077 1.00 95.56 102 SER A C 1
ATOM 790 O O . SER A 1 102 ? 4.954 -10.924 -10.004 1.00 95.56 102 SER A O 1
ATOM 792 N N . GLN A 1 103 ? 5.690 -9.672 -11.705 1.00 95.69 103 GLN A N 1
ATOM 793 C CA . GLN A 1 103 ? 5.122 -8.423 -11.199 1.00 95.69 103 GLN A CA 1
ATOM 794 C C . GLN A 1 103 ? 3.598 -8.495 -11.112 1.00 95.69 103 GLN A C 1
ATOM 796 O O . GLN A 1 103 ? 3.019 -8.074 -10.106 1.00 95.69 103 GLN A O 1
ATOM 801 N N . ARG A 1 104 ? 2.932 -9.067 -12.124 1.00 97.19 104 ARG A N 1
ATOM 802 C CA . ARG A 1 104 ? 1.482 -9.298 -12.109 1.00 97.19 104 ARG A CA 1
ATOM 803 C C . ARG A 1 104 ? 1.080 -10.170 -10.924 1.00 97.19 104 ARG A C 1
ATOM 805 O O . ARG A 1 104 ? 0.108 -9.846 -10.240 1.00 97.19 104 ARG A O 1
ATOM 812 N N . GLU A 1 105 ? 1.817 -11.242 -10.657 1.00 96.06 105 GLU A N 1
ATOM 813 C CA . GLU A 1 105 ? 1.543 -12.123 -9.523 1.00 96.06 105 GLU A CA 1
ATOM 814 C C . GLU A 1 105 ? 1.712 -11.388 -8.182 1.00 96.06 105 GLU A C 1
ATOM 816 O O . GLU A 1 105 ? 0.869 -11.497 -7.287 1.00 96.06 105 GLU A O 1
ATOM 821 N N . THR A 1 106 ? 2.751 -10.561 -8.059 1.00 95.44 106 THR A N 1
ATOM 822 C CA . THR A 1 106 ? 2.992 -9.725 -6.873 1.00 95.44 106 THR A CA 1
ATOM 823 C C . THR A 1 106 ? 1.885 -8.690 -6.672 1.00 95.44 106 THR A C 1
ATOM 825 O O . THR A 1 106 ? 1.392 -8.514 -5.554 1.00 95.44 106 THR A O 1
ATOM 828 N N . LEU A 1 107 ? 1.430 -8.038 -7.744 1.00 95.06 107 LEU A N 1
ATOM 829 C CA . LEU A 1 107 ? 0.280 -7.130 -7.727 1.00 95.06 107 LEU A CA 1
ATOM 830 C C . LEU A 1 107 ? -0.994 -7.848 -7.283 1.00 95.06 107 LEU A C 1
ATOM 832 O O . LEU A 1 107 ? -1.736 -7.322 -6.453 1.00 95.06 107 LEU A O 1
ATOM 836 N N . GLN A 1 108 ? -1.235 -9.058 -7.788 1.00 96.12 108 GLN A N 1
ATOM 837 C CA . GLN A 1 108 ? -2.390 -9.860 -7.399 1.00 96.12 108 GLN A CA 1
ATOM 838 C C . GLN A 1 108 ? -2.337 -10.233 -5.912 1.00 96.12 108 GLN A C 1
ATOM 840 O O . GLN A 1 108 ? -3.310 -10.004 -5.196 1.00 96.12 108 GLN A O 1
ATOM 845 N N . ARG A 1 109 ? -1.189 -10.710 -5.412 1.00 94.94 109 ARG A N 1
ATOM 846 C CA . ARG A 1 109 ? -0.989 -11.005 -3.982 1.00 94.94 109 ARG A CA 1
ATOM 847 C C . ARG A 1 109 ? -1.170 -9.768 -3.106 1.00 94.94 109 ARG A C 1
ATOM 849 O O . ARG A 1 109 ? -1.800 -9.844 -2.054 1.00 94.94 109 ARG A O 1
ATOM 856 N N . THR A 1 110 ? -0.649 -8.624 -3.542 1.00 93.25 110 THR A N 1
ATOM 857 C CA . THR A 1 110 ? -0.782 -7.350 -2.821 1.00 93.25 110 THR A CA 1
ATOM 858 C C . THR A 1 110 ? -2.238 -6.897 -2.770 1.00 93.25 110 THR A C 1
ATOM 860 O O . THR A 1 110 ? -2.701 -6.467 -1.717 1.00 93.25 110 THR A O 1
ATOM 863 N N . ARG A 1 111 ? -2.995 -7.054 -3.866 1.00 94.69 111 ARG A N 1
ATOM 864 C CA . ARG A 1 111 ? -4.441 -6.789 -3.885 1.00 94.69 111 ARG A CA 1
ATOM 865 C C . ARG A 1 111 ? -5.208 -7.687 -2.919 1.00 94.69 111 ARG A C 1
ATOM 867 O O . ARG A 1 111 ? -6.052 -7.175 -2.191 1.00 94.69 111 ARG A O 1
ATOM 874 N N . THR A 1 112 ? -4.901 -8.983 -2.872 1.00 93.75 112 THR A N 1
ATOM 875 C CA . THR A 1 112 ? -5.524 -9.902 -1.907 1.00 93.75 112 THR A CA 1
ATOM 876 C C . THR A 1 112 ? -5.226 -9.477 -0.469 1.00 93.75 112 THR A C 1
ATOM 878 O O . THR A 1 112 ? -6.153 -9.309 0.318 1.00 93.75 112 THR A O 1
ATOM 881 N N . ARG A 1 113 ? -3.958 -9.191 -0.144 1.00 92.81 113 ARG A N 1
ATOM 882 C CA . ARG A 1 113 ? -3.553 -8.712 1.190 1.00 92.81 113 ARG A CA 1
ATOM 883 C C . ARG A 1 113 ? -4.202 -7.382 1.567 1.00 92.81 113 ARG A C 1
ATOM 885 O O . ARG A 1 113 ? -4.552 -7.183 2.726 1.00 92.81 113 ARG A O 1
ATOM 892 N N . LEU A 1 114 ? -4.369 -6.467 0.612 1.00 93.88 114 LEU A N 1
ATOM 893 C CA . LEU A 1 114 ? -5.083 -5.207 0.830 1.00 93.88 114 LEU A CA 1
ATOM 894 C C . LEU A 1 114 ? -6.555 -5.451 1.169 1.00 93.88 114 LEU A C 1
ATOM 896 O O . LEU A 1 114 ? -7.039 -4.892 2.148 1.00 93.88 114 LEU A O 1
ATOM 900 N N . ALA A 1 115 ? -7.240 -6.321 0.423 1.00 93.62 115 ALA A N 1
ATOM 901 C CA . ALA A 1 115 ? -8.631 -6.676 0.704 1.00 93.62 115 ALA A CA 1
ATOM 902 C C . ALA A 1 115 ? -8.790 -7.348 2.084 1.00 93.62 115 ALA A C 1
ATOM 904 O O . ALA A 1 115 ? -9.717 -7.030 2.830 1.00 93.62 115 ALA A O 1
ATOM 905 N N . GLU A 1 116 ? -7.860 -8.229 2.461 1.00 92.88 116 GLU A N 1
ATOM 906 C CA . GLU A 1 116 ? -7.799 -8.820 3.806 1.00 92.88 116 GLU A CA 1
ATOM 907 C C . GLU A 1 116 ? -7.566 -7.751 4.885 1.00 92.88 116 GLU A C 1
ATOM 909 O O . GLU A 1 116 ? -8.284 -7.703 5.884 1.00 92.88 116 GLU A O 1
ATOM 914 N N . THR A 1 117 ? -6.632 -6.826 4.654 1.00 93.62 117 THR A N 1
AT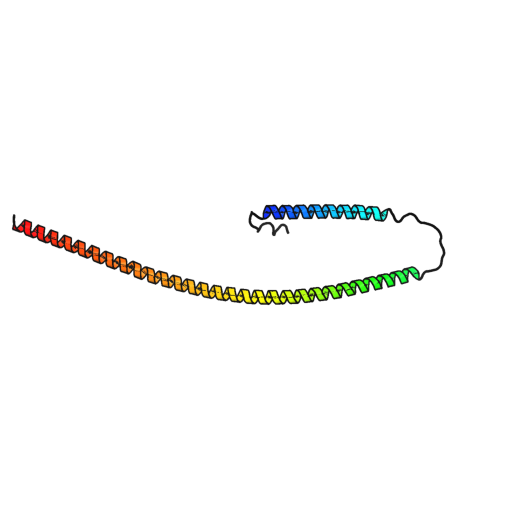OM 915 C CA . THR A 1 117 ? -6.329 -5.723 5.580 1.00 93.62 117 THR A CA 1
ATOM 916 C C . THR A 1 117 ? -7.532 -4.796 5.766 1.00 93.62 117 THR A C 1
ATOM 918 O O . THR A 1 117 ? -7.813 -4.366 6.884 1.00 93.62 117 THR A O 1
ATOM 921 N N . GLU A 1 118 ? -8.286 -4.494 4.705 1.00 91.75 118 GLU A N 1
ATOM 922 C CA . GLU A 1 118 ? -9.536 -3.733 4.805 1.00 91.75 118 GLU A CA 1
ATOM 923 C C . GLU A 1 118 ? -10.576 -4.464 5.663 1.00 91.75 118 GLU A C 1
ATOM 925 O O . GLU A 1 118 ? -11.227 -3.849 6.521 1.00 91.75 118 GLU A O 1
ATOM 930 N N . ALA A 1 119 ? -10.705 -5.783 5.489 1.00 90.94 119 ALA A N 1
ATOM 931 C CA . ALA A 1 119 ? -11.592 -6.603 6.303 1.00 90.94 119 ALA A CA 1
ATOM 932 C C . ALA A 1 119 ? -11.179 -6.574 7.786 1.00 90.94 119 ALA A C 1
ATOM 934 O O . ALA A 1 119 ? -12.030 -6.343 8.656 1.00 90.94 119 ALA A O 1
ATOM 935 N N . ASP A 1 120 ? -9.889 -6.707 8.088 1.00 93.00 120 ASP A N 1
ATOM 936 C CA . ASP A 1 120 ? -9.358 -6.660 9.454 1.00 93.00 120 ASP A CA 1
ATOM 937 C C . ASP A 1 120 ? -9.461 -5.271 10.088 1.00 93.00 120 ASP A C 1
ATOM 939 O O . ASP A 1 12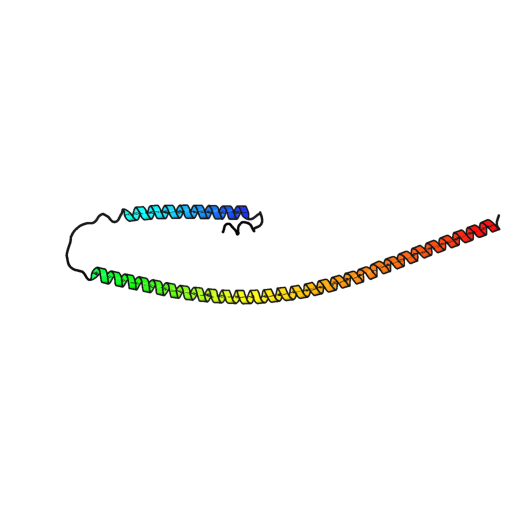0 ? -9.793 -5.139 11.273 1.00 93.00 120 ASP A O 1
ATOM 943 N N . LEU A 1 121 ? -9.288 -4.206 9.306 1.00 91.44 121 LEU A N 1
ATOM 944 C CA . LEU A 1 121 ? -9.493 -2.834 9.760 1.00 91.44 121 LEU A CA 1
ATOM 945 C C . LEU A 1 121 ? -10.971 -2.580 10.084 1.00 91.44 121 LEU A C 1
ATOM 947 O O . LEU A 1 121 ? -11.293 -1.939 11.092 1.00 91.44 121 LEU A O 1
ATOM 951 N N . SER A 1 122 ? -11.890 -3.143 9.294 1.00 92.19 122 SER A N 1
ATOM 952 C CA . SER A 1 122 ? -13.325 -3.093 9.586 1.00 92.19 122 SER A CA 1
ATOM 953 C C . SER A 1 122 ? -13.671 -3.826 10.894 1.00 92.19 122 SER A C 1
ATOM 955 O O . SER A 1 122 ? -14.443 -3.306 11.710 1.00 92.19 122 SER A O 1
ATOM 957 N N . ARG A 1 123 ? -13.055 -4.991 11.153 1.00 91.50 123 ARG A N 1
ATOM 958 C CA . ARG A 1 123 ? -13.207 -5.742 12.412 1.00 91.50 123 ARG A CA 1
ATOM 959 C C . ARG A 1 123 ? -12.648 -4.959 13.593 1.00 91.50 123 ARG A C 1
ATOM 961 O O . ARG A 1 123 ? -13.342 -4.805 14.598 1.00 91.50 123 ARG A O 1
ATOM 968 N N . SER A 1 124 ? -11.454 -4.397 13.440 1.00 92.38 124 SER A N 1
ATOM 969 C CA . SER A 1 124 ? -10.792 -3.581 14.458 1.00 92.38 124 SER A CA 1
ATOM 970 C C . SER A 1 124 ? -11.647 -2.376 14.847 1.00 92.38 124 SER A C 1
ATOM 972 O O . SER A 1 124 ? -11.879 -2.148 16.032 1.00 92.38 124 SER A O 1
ATOM 974 N N . ARG A 1 125 ? -12.244 -1.669 13.873 1.00 91.75 125 ARG A N 1
ATOM 975 C CA . ARG A 1 125 ? -13.201 -0.578 14.142 1.00 91.75 125 ARG A CA 1
ATOM 976 C C . ARG A 1 125 ? -14.424 -1.046 14.935 1.00 91.75 125 ARG A C 1
ATOM 978 O O . ARG A 1 125 ? -14.864 -0.341 15.844 1.00 91.75 125 ARG A O 1
ATOM 985 N N . ARG A 1 126 ? -14.983 -2.222 14.621 1.00 92.44 126 ARG A N 1
ATOM 986 C CA . ARG A 1 126 ? -16.123 -2.790 15.371 1.00 92.44 126 ARG A CA 1
ATOM 987 C C . ARG A 1 126 ? -15.745 -3.139 16.811 1.00 92.44 126 ARG A C 1
ATOM 989 O O . ARG A 1 126 ? -16.557 -2.930 17.710 1.00 92.44 126 ARG A O 1
ATOM 996 N N . ILE A 1 127 ? -14.542 -3.667 17.035 1.00 92.44 127 ILE A N 1
ATOM 997 C CA . ILE A 1 127 ? -14.033 -3.982 18.377 1.00 92.44 127 ILE A CA 1
ATOM 998 C C . ILE A 1 127 ? -13.815 -2.691 19.170 1.00 92.44 127 ILE A C 1
ATOM 1000 O O . ILE A 1 127 ? -14.348 -2.562 20.270 1.00 92.44 127 ILE A O 1
ATOM 1004 N N . LEU A 1 128 ? -13.139 -1.699 18.581 1.00 91.94 128 LEU A N 1
ATOM 1005 C CA . LEU A 1 128 ? -12.917 -0.396 19.212 1.00 91.94 128 LEU A CA 1
ATOM 1006 C C . LEU A 1 128 ? -14.233 0.271 19.614 1.00 91.94 128 LEU A C 1
ATOM 1008 O O . LEU A 1 128 ? -14.356 0.771 20.729 1.00 91.94 128 LEU A O 1
ATOM 1012 N N . ARG A 1 129 ? -15.245 0.231 18.738 1.00 93.56 129 ARG A N 1
ATOM 1013 C CA . ARG A 1 129 ? -16.576 0.767 19.045 1.00 93.56 129 ARG A CA 1
ATOM 1014 C C . ARG A 1 129 ? -17.215 0.057 20.240 1.00 93.56 129 ARG A C 1
ATOM 1016 O O . ARG A 1 129 ? -17.808 0.729 21.077 1.00 93.56 129 ARG A O 1
ATOM 1023 N N . ARG A 1 130 ? -17.086 -1.270 20.349 1.00 93.75 130 ARG A N 1
ATOM 1024 C CA . ARG A 1 130 ? -17.594 -2.028 21.507 1.00 93.75 130 ARG A CA 1
ATOM 1025 C C . ARG A 1 130 ? -16.883 -1.645 22.804 1.00 93.75 130 ARG A C 1
ATOM 1027 O O . ARG A 1 130 ? -17.563 -1.403 23.794 1.00 93.75 130 ARG A O 1
ATOM 1034 N N . ILE A 1 131 ? -15.555 -1.525 22.783 1.00 93.56 131 ILE A N 1
ATOM 1035 C CA . ILE A 1 131 ? -14.773 -1.081 23.949 1.00 93.56 131 ILE A CA 1
ATOM 1036 C C . ILE A 1 131 ? -15.194 0.336 24.362 1.00 93.56 131 ILE A C 1
ATOM 1038 O O . ILE A 1 131 ? -15.498 0.578 25.527 1.00 93.56 131 ILE A O 1
ATOM 1042 N N . TYR A 1 132 ? -15.279 1.258 23.400 1.00 92.19 132 TYR A N 1
ATOM 1043 C CA . TYR A 1 132 ? -15.677 2.645 23.637 1.00 92.19 132 TYR A CA 1
ATOM 1044 C C . TYR A 1 132 ? -17.074 2.756 24.262 1.00 92.19 132 TYR A C 1
ATOM 1046 O O . TYR A 1 132 ? -17.251 3.440 25.271 1.00 92.19 132 TYR A O 1
ATOM 1054 N N . LEU A 1 133 ? -18.060 2.044 23.705 1.00 90.06 133 LEU A N 1
ATOM 1055 C CA . LEU A 1 133 ? -19.421 2.037 24.241 1.00 90.06 133 LEU A CA 1
ATOM 1056 C C . LEU A 1 133 ? -19.492 1.385 25.628 1.00 90.06 133 LEU A C 1
ATOM 1058 O O . LEU A 1 133 ? -20.192 1.906 26.492 1.00 90.06 133 LEU A O 1
ATOM 1062 N N . GLY A 1 134 ? -18.734 0.311 25.875 1.00 93.19 134 GLY A N 1
ATOM 1063 C CA . GLY A 1 134 ? -18.658 -0.318 27.198 1.00 93.19 134 GLY A CA 1
ATOM 1064 C C . GLY A 1 134 ? -18.115 0.631 28.274 1.00 93.19 134 GLY A C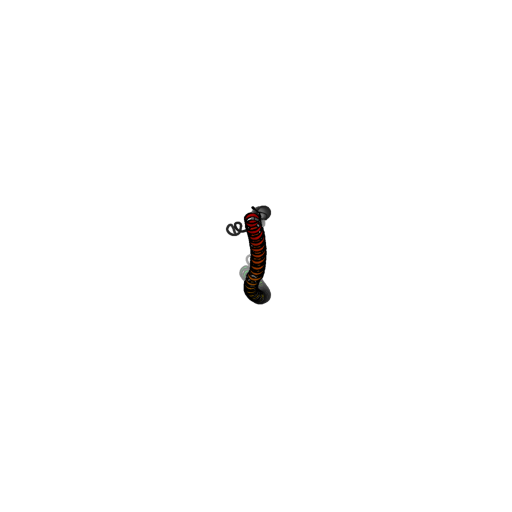 1
ATOM 1065 O O . GLY A 1 134 ? -18.658 0.701 29.377 1.00 93.19 134 GLY A O 1
ATOM 1066 N N . VAL A 1 135 ? -17.102 1.439 27.943 1.00 94.31 135 VAL A N 1
ATOM 1067 C CA . VAL A 1 135 ? -16.574 2.469 28.856 1.00 94.31 135 VAL A CA 1
ATOM 1068 C C . VAL A 1 135 ? -17.613 3.558 29.129 1.00 94.31 135 VAL A C 1
ATOM 1070 O O . VAL A 1 135 ? -17.757 3.987 30.274 1.00 94.31 135 VAL A O 1
ATOM 1073 N N . ILE A 1 136 ? -18.357 3.999 28.110 1.00 94.31 136 ILE A N 1
ATOM 1074 C CA . ILE A 1 136 ? -19.419 5.001 28.284 1.00 94.31 136 ILE A CA 1
ATOM 1075 C C . ILE A 1 136 ? -20.527 4.475 29.193 1.00 94.31 136 ILE A C 1
ATOM 1077 O O . ILE A 1 136 ? -20.933 5.186 30.108 1.00 94.31 136 ILE A O 1
ATOM 1081 N N . GLN A 1 137 ? -20.989 3.240 28.980 1.00 93.50 137 GLN A N 1
ATOM 1082 C CA . GLN A 1 137 ? -22.012 2.618 29.825 1.00 93.50 137 GLN A CA 1
ATOM 1083 C C . GLN A 1 137 ? -21.584 2.604 31.293 1.00 93.50 137 GLN A C 1
ATOM 1085 O O . GLN A 1 137 ? -22.339 3.047 32.155 1.00 93.50 137 GLN A O 1
ATOM 1090 N N . ASN A 1 138 ? -20.344 2.189 31.569 1.00 94.12 138 ASN A N 1
ATOM 1091 C CA . ASN A 1 138 ? -19.803 2.201 32.925 1.00 94.12 138 ASN A CA 1
ATOM 1092 C C . ASN A 1 138 ? -19.794 3.619 33.531 1.00 94.12 138 ASN A C 1
ATOM 1094 O O . ASN A 1 138 ? -20.246 3.826 34.657 1.00 94.12 138 ASN A O 1
ATOM 1098 N N . LYS A 1 139 ? -19.356 4.627 32.762 1.00 96.50 139 LYS A N 1
ATOM 1099 C CA . LYS A 1 139 ? -19.384 6.029 33.209 1.00 96.50 139 LYS A CA 1
ATOM 1100 C C . LYS A 1 139 ? -20.803 6.517 33.526 1.00 96.50 139 LYS A C 1
ATOM 1102 O O . LYS A 1 139 ? -20.988 7.196 34.533 1.00 96.50 139 LYS A O 1
ATOM 1107 N N . ILE A 1 140 ? -21.795 6.167 32.706 1.00 96.31 140 ILE A N 1
ATOM 1108 C CA . ILE A 1 140 ? -23.200 6.546 32.927 1.00 96.31 140 ILE A CA 1
ATOM 1109 C C . ILE A 1 140 ? -23.743 5.899 34.208 1.00 96.31 140 ILE A C 1
ATOM 1111 O O . ILE A 1 140 ? -24.347 6.596 35.021 1.00 96.31 140 ILE A O 1
ATOM 1115 N N . CYS A 1 141 ? -23.480 4.606 34.433 1.00 95.62 141 CYS A N 1
ATOM 1116 C CA . CYS A 1 141 ? -23.878 3.917 35.665 1.00 95.62 141 CYS A CA 1
ATOM 1117 C C . CYS A 1 141 ? -23.286 4.583 36.916 1.00 95.62 141 CYS A C 1
ATOM 1119 O O . CYS A 1 141 ? -23.985 4.754 37.915 1.00 95.62 141 CYS A O 1
ATOM 1121 N N . LEU A 1 142 ? -22.020 5.005 36.852 1.00 96.44 142 LEU A N 1
ATOM 1122 C CA . LEU A 1 142 ? -21.355 5.693 37.958 1.00 96.44 142 LEU A CA 1
ATOM 1123 C C . LEU A 1 142 ? -22.011 7.048 38.265 1.00 96.44 142 LEU A C 1
ATOM 1125 O O . LEU A 1 142 ? -22.293 7.341 39.425 1.00 96.44 142 LEU A O 1
ATOM 1129 N N . ILE A 1 143 ? -22.301 7.857 37.240 1.00 97.38 143 ILE A N 1
ATOM 1130 C CA . ILE A 1 143 ? -22.978 9.154 37.413 1.00 97.38 143 ILE A CA 1
ATOM 1131 C C . ILE A 1 143 ? -24.379 8.960 38.010 1.00 97.38 143 ILE A C 1
ATOM 1133 O O . ILE A 1 143 ? -24.762 9.679 38.932 1.00 97.38 143 ILE A O 1
ATOM 1137 N N . PHE A 1 144 ? -25.125 7.962 37.533 1.00 97.69 144 PHE A N 1
ATOM 1138 C CA . PHE A 1 144 ? -26.458 7.638 38.041 1.00 97.69 144 PHE A CA 1
ATOM 1139 C C . PHE A 1 144 ? -26.448 7.281 39.537 1.00 97.69 144 PHE A C 1
ATOM 1141 O O . PHE A 1 144 ? -27.286 7.773 40.294 1.00 97.69 144 PHE A O 1
ATOM 1148 N N . LEU A 1 145 ? -25.464 6.494 39.988 1.00 97.19 145 LEU A N 1
ATOM 1149 C CA . LEU A 1 145 ? -25.303 6.139 41.401 1.00 97.19 145 LEU A CA 1
ATOM 1150 C C . LEU A 1 145 ? -25.074 7.379 42.278 1.00 97.19 145 LEU A C 1
ATOM 1152 O O . LEU A 1 145 ? -25.706 7.514 43.327 1.00 97.19 145 LEU A O 1
ATOM 1156 N N . ILE A 1 146 ? -24.213 8.303 41.840 1.00 97.62 146 ILE A N 1
ATOM 1157 C CA . ILE A 1 146 ? -23.939 9.552 42.569 1.00 97.62 146 ILE A CA 1
ATOM 1158 C C . ILE A 1 146 ? -25.219 10.385 42.722 1.00 97.62 146 ILE A C 1
ATOM 1160 O O . ILE A 1 146 ? -25.495 10.887 43.811 1.00 97.62 146 ILE A O 1
ATOM 1164 N N . ILE A 1 147 ? -26.027 10.497 41.662 1.00 98.19 147 ILE A N 1
ATOM 1165 C CA . ILE A 1 147 ? -27.301 11.232 41.701 1.00 98.19 147 ILE A CA 1
ATOM 1166 C C . ILE A 1 147 ? -28.248 10.620 42.738 1.00 98.19 147 ILE A C 1
ATOM 1168 O O . ILE A 1 147 ? -28.800 11.349 43.562 1.00 98.19 147 ILE A O 1
ATOM 1172 N N . ILE A 1 148 ? -28.402 9.291 42.745 1.00 97.81 148 ILE A N 1
ATOM 1173 C CA . ILE A 1 148 ? -29.247 8.597 43.729 1.00 97.81 148 ILE A CA 1
ATOM 1174 C C . ILE A 1 148 ? -28.785 8.892 45.158 1.00 97.81 148 ILE A C 1
ATOM 1176 O O . ILE A 1 148 ? -29.613 9.194 46.017 1.00 97.81 148 ILE A O 1
ATOM 1180 N N . GLN A 1 149 ? -27.477 8.843 45.419 1.00 97.69 149 GLN A N 1
ATOM 1181 C CA . GLN A 1 149 ? -26.933 9.159 46.741 1.00 97.69 149 GLN A CA 1
ATOM 1182 C C . GLN A 1 149 ? -27.292 10.581 47.190 1.00 97.69 149 GLN A C 1
ATOM 1184 O O . GLN A 1 149 ? -27.757 10.778 48.313 1.00 97.69 149 GLN A O 1
ATOM 1189 N N . ILE A 1 150 ? -27.159 11.568 46.302 1.00 97.75 150 ILE A N 1
ATOM 1190 C CA . ILE A 1 150 ? -27.530 12.957 46.604 1.00 97.75 150 ILE A CA 1
ATOM 1191 C C . ILE A 1 150 ? -29.027 13.068 46.924 1.00 97.75 150 ILE A C 1
ATOM 1193 O O . ILE A 1 150 ? -29.396 13.718 47.902 1.00 97.75 150 ILE A O 1
ATOM 1197 N N . VAL A 1 151 ? -29.890 12.404 46.149 1.00 97.50 151 VAL A N 1
ATOM 1198 C CA . VAL A 1 151 ? -31.344 12.398 46.386 1.00 97.50 151 VAL A CA 1
ATOM 1199 C C . VAL A 1 151 ? -31.680 11.824 47.763 1.00 97.50 151 VAL A C 1
ATOM 1201 O O . VAL A 1 151 ? -32.485 12.413 48.483 1.00 97.50 151 VAL A O 1
ATOM 1204 N N . ILE A 1 152 ? -31.036 10.725 48.168 1.00 97.12 152 ILE A N 1
ATOM 1205 C CA . ILE A 1 152 ? -31.233 10.119 49.494 1.00 97.12 152 ILE A CA 1
ATOM 1206 C C . ILE A 1 152 ? -30.815 11.090 50.607 1.00 97.12 152 ILE A C 1
ATOM 1208 O O . ILE A 1 152 ? -31.555 11.266 51.576 1.00 97.12 152 ILE A O 1
ATOM 1212 N N . ILE A 1 153 ? -29.665 11.756 50.470 1.00 96.69 153 ILE A N 1
ATOM 1213 C CA . ILE A 1 153 ? -29.186 12.737 51.458 1.00 96.69 153 ILE A CA 1
ATOM 1214 C C . ILE A 1 153 ? -30.173 13.904 51.590 1.00 96.69 153 ILE A C 1
ATOM 1216 O O . ILE A 1 153 ? -30.526 14.284 52.709 1.00 96.69 153 ILE A O 1
ATOM 1220 N N . ILE A 1 154 ? -30.653 14.446 50.467 1.00 96.25 154 ILE A N 1
ATOM 1221 C CA . ILE A 1 154 ? -31.644 15.532 50.450 1.00 96.25 154 ILE A CA 1
ATOM 1222 C C . ILE A 1 154 ? -32.951 15.075 51.100 1.00 96.25 154 ILE A C 1
ATOM 1224 O O . ILE A 1 154 ? -33.507 15.798 51.925 1.00 96.25 154 ILE A O 1
ATOM 1228 N N . PHE A 1 155 ? -33.422 13.871 50.775 1.00 96.19 155 PHE A N 1
ATOM 1229 C CA . PHE A 1 155 ? -34.642 13.307 51.345 1.00 96.19 155 PHE A CA 1
ATOM 1230 C C . PHE A 1 155 ? -34.550 13.176 52.871 1.00 96.19 155 PHE A C 1
ATOM 1232 O O . PHE A 1 155 ? -35.451 13.614 53.588 1.00 96.19 155 PHE A O 1
ATOM 1239 N N . ILE A 1 156 ? -33.434 12.646 53.386 1.00 95.81 156 ILE A N 1
ATOM 1240 C CA . ILE A 1 156 ? -33.195 12.527 54.832 1.00 95.81 156 ILE A CA 1
ATOM 1241 C C . ILE A 1 156 ? -33.125 13.907 55.489 1.00 95.81 156 ILE A C 1
ATOM 1243 O O . ILE A 1 156 ? -33.704 14.099 56.560 1.00 95.81 156 ILE A O 1
ATOM 1247 N N . LEU A 1 157 ? -32.436 14.873 54.872 1.00 93.81 157 LEU A N 1
ATOM 1248 C CA . LEU A 1 157 ? -32.361 16.242 55.385 1.00 93.81 157 LEU A CA 1
ATOM 1249 C C . LEU A 1 157 ? -33.740 16.891 55.459 1.00 93.81 157 LEU A C 1
ATOM 1251 O O . LEU A 1 157 ? -34.077 17.452 56.499 1.00 93.81 157 LEU A O 1
ATOM 1255 N N . TYR A 1 158 ? -34.541 16.771 54.401 1.00 95.00 158 TYR A N 1
ATOM 1256 C CA . TYR A 1 158 ? -35.895 17.310 54.358 1.00 95.00 158 TYR A CA 1
ATOM 1257 C C . TYR A 1 158 ? -36.767 16.686 55.448 1.00 95.00 158 TYR A C 1
ATOM 1259 O O . TYR A 1 158 ? -37.399 17.401 56.221 1.00 95.00 158 TYR A O 1
ATOM 1267 N N . TRP A 1 159 ? -36.735 15.357 55.584 1.00 95.44 159 TRP A N 1
ATOM 1268 C CA . TRP A 1 159 ? -37.554 14.664 56.573 1.00 95.44 159 TRP A CA 1
ATOM 1269 C C . TRP A 1 159 ? -37.120 14.964 58.012 1.00 95.44 159 TRP A C 1
ATOM 1271 O O . TRP A 1 159 ? -37.959 15.186 58.885 1.00 95.44 159 TRP A O 1
ATOM 1281 N N . LYS A 1 160 ? -35.808 15.038 58.269 1.00 90.94 160 LYS A N 1
ATOM 1282 C CA . LYS A 1 160 ? -35.259 15.409 59.580 1.00 90.94 160 LYS A CA 1
ATOM 1283 C C . LYS A 1 160 ? -35.565 16.862 59.937 1.00 90.94 160 LYS A C 1
ATOM 1285 O O . LYS A 1 160 ? -35.874 17.134 61.093 1.00 90.94 160 LYS A O 1
ATOM 1290 N N . PHE A 1 161 ? -35.454 17.783 58.980 1.00 90.62 161 PHE A N 1
ATOM 1291 C CA . PHE A 1 161 ? -35.765 19.195 59.195 1.00 90.62 161 PHE A CA 1
ATOM 1292 C C . PHE A 1 161 ? -37.256 19.381 59.488 1.00 90.62 161 PHE A C 1
ATOM 1294 O O . PHE A 1 161 ? -37.602 20.021 60.476 1.00 90.62 161 PHE A O 1
ATOM 1301 N N . LEU A 1 162 ? -38.124 18.718 58.718 1.00 85.06 162 LEU A N 1
ATOM 1302 C CA . LEU A 1 162 ? -39.574 18.770 58.902 1.00 85.06 162 LEU A CA 1
ATOM 1303 C C . LEU A 1 162 ? -40.048 18.122 60.214 1.00 85.06 162 LEU A C 1
ATOM 1305 O O . LEU A 1 162 ? -41.096 18.490 60.718 1.00 85.06 162 LEU A O 1
ATOM 1309 N N . ARG A 1 163 ? -39.297 17.163 60.776 1.00 75.25 163 ARG A N 1
ATOM 1310 C CA . ARG A 1 163 ? -39.622 16.535 62.072 1.00 75.25 163 ARG A CA 1
ATOM 1311 C C . ARG A 1 163 ? -39.018 17.261 63.282 1.00 75.25 163 ARG A C 1
ATOM 1313 O O . ARG A 1 163 ? -39.325 16.893 64.414 1.00 75.25 163 ARG A O 1
ATOM 1320 N N . LYS A 1 164 ? -38.083 18.191 63.066 1.00 60.66 164 LYS A N 1
ATOM 1321 C CA . LYS A 1 164 ? -37.418 18.955 64.136 1.00 60.66 164 LYS A CA 1
ATOM 1322 C C . LYS A 1 164 ? -37.993 20.369 64.291 1.00 60.66 164 LYS A C 1
ATOM 1324 O O . LYS A 1 164 ? -37.864 20.923 65.381 1.00 60.66 164 LYS A O 1
ATOM 1329 N N . SER A 1 165 ? -38.569 20.934 63.229 1.00 51.19 165 SER A N 1
ATOM 1330 C CA . SER A 1 165 ? -39.435 22.115 63.312 1.00 51.19 165 SER A CA 1
ATOM 1331 C C . SER A 1 165 ? -40.851 21.729 63.718 1.00 51.19 165 SER A C 1
ATOM 1333 O O . SER A 1 165 ? -41.531 22.643 64.228 1.00 51.19 165 SER A O 1
#